Protein AF-A0A0F9BA37-F1 (afdb_monomer_lite)

pLDDT: mean 78.67, std 13.31, range [37.47, 93.56]

Organism: NCBI:txid412755

Sequence (59 aa):
MAKELNYMAIDKDGRFVAVITPNRPKEVAKETGKWIRQGLSVKRCTDDYVRQHFGDIVK

Structure (mmCIF, N/CA/C/O backbone):
data_AF-A0A0F9BA37-F1
#
_entry.id   AF-A0A0F9BA37-F1
#
loop_
_atom_site.group_PDB
_atom_site.id
_atom_site.type_symbol
_atom_site.label_atom_id
_atom_site.label_alt_id
_atom_site.label_comp_id
_atom_site.label_asym_id
_atom_site.label_entity_id
_atom_site.label_seq_id
_atom_site.pdbx_PDB_ins_code
_atom_site.Cartn_x
_atom_site.Cartn_y
_atom_site.Cartn_z
_atom_site.occupancy
_atom_site.B_iso_or_equiv
_atom_site.auth_seq_id
_atom_site.auth_comp_id
_atom_site.auth_asym_id
_atom_site.auth_atom_id
_atom_site.pdbx_PDB_model_num
ATOM 1 N N . MET A 1 1 ? 13.889 -13.682 -11.495 1.00 43.00 1 MET A N 1
ATOM 2 C CA . MET A 1 1 ? 12.956 -12.547 -11.332 1.00 43.00 1 MET A CA 1
ATOM 3 C C . MET A 1 1 ? 13.038 -12.099 -9.883 1.00 43.00 1 MET A C 1
ATOM 5 O O . MET A 1 1 ? 12.842 -12.932 -9.006 1.00 43.00 1 MET A O 1
ATOM 9 N N . ALA A 1 2 ? 13.446 -10.857 -9.617 1.00 50.06 2 ALA A N 1
ATOM 10 C CA . ALA A 1 2 ? 13.416 -10.323 -8.257 1.00 50.06 2 ALA A CA 1
ATOM 11 C C . ALA A 1 2 ? 11.945 -10.189 -7.844 1.00 50.06 2 ALA A C 1
ATOM 13 O O . ALA A 1 2 ? 11.165 -9.635 -8.608 1.00 50.06 2 ALA A O 1
ATOM 14 N N . LYS A 1 3 ? 11.556 -10.746 -6.693 1.00 54.28 3 LYS A N 1
ATOM 15 C CA . LYS A 1 3 ? 10.208 -10.546 -6.147 1.00 54.28 3 LYS A CA 1
ATOM 16 C C . LYS A 1 3 ? 10.073 -9.058 -5.824 1.00 54.28 3 LYS A C 1
ATOM 18 O O . LYS A 1 3 ? 10.724 -8.599 -4.883 1.00 54.28 3 LYS A O 1
ATOM 23 N N . GLU A 1 4 ? 9.304 -8.305 -6.605 1.00 59.34 4 GLU A N 1
ATOM 24 C CA . GLU A 1 4 ? 9.038 -6.906 -6.285 1.00 59.34 4 GLU A CA 1
ATOM 25 C C . GLU A 1 4 ? 8.178 -6.870 -5.013 1.00 59.34 4 GLU A C 1
ATOM 27 O O . GLU A 1 4 ? 7.145 -7.529 -4.891 1.00 59.34 4 GLU A O 1
ATOM 32 N N . LEU A 1 5 ? 8.680 -6.187 -3.981 1.00 69.31 5 LEU A N 1
ATOM 33 C CA . LEU A 1 5 ? 7.988 -6.063 -2.701 1.00 69.31 5 LEU A CA 1
ATOM 34 C C . LEU A 1 5 ? 7.038 -4.866 -2.771 1.00 69.31 5 LEU A C 1
ATOM 36 O O . LEU A 1 5 ? 7.461 -3.723 -2.602 1.00 69.31 5 LEU A O 1
ATOM 40 N N . ASN A 1 6 ? 5.755 -5.132 -2.998 1.00 81.00 6 ASN A N 1
ATOM 41 C CA . ASN A 1 6 ? 4.705 -4.117 -3.012 1.00 81.00 6 ASN A CA 1
ATOM 42 C C . ASN A 1 6 ? 4.302 -3.712 -1.591 1.00 81.00 6 ASN A C 1
ATOM 44 O O . ASN A 1 6 ? 4.441 -4.479 -0.631 1.00 81.00 6 ASN A O 1
ATOM 48 N N . TYR A 1 7 ? 3.748 -2.509 -1.458 1.00 85.94 7 TYR A N 1
ATOM 49 C CA . TYR A 1 7 ? 3.162 -2.017 -0.213 1.00 85.94 7 TYR A CA 1
ATOM 50 C C . TYR A 1 7 ? 1.667 -1.819 -0.399 1.00 85.94 7 TYR A C 1
ATOM 52 O O . TYR A 1 7 ? 1.251 -1.180 -1.358 1.00 85.94 7 TYR A O 1
ATOM 60 N N . MET A 1 8 ? 0.872 -2.323 0.537 1.00 88.31 8 MET A N 1
ATOM 61 C CA . MET A 1 8 ? -0.578 -2.170 0.549 1.00 88.31 8 MET A CA 1
ATOM 62 C C . MET A 1 8 ? -1.063 -1.400 1.770 1.00 88.31 8 MET A C 1
ATOM 64 O O . MET A 1 8 ? -0.507 -1.544 2.860 1.00 88.31 8 MET A O 1
ATOM 68 N N . ALA A 1 9 ? -2.124 -0.628 1.574 1.00 89.69 9 ALA A N 1
ATOM 69 C CA . ALA A 1 9 ? -2.895 0.047 2.600 1.00 89.69 9 ALA A CA 1
ATOM 70 C C . ALA A 1 9 ? -4.140 -0.772 2.944 1.00 89.69 9 ALA A C 1
ATOM 72 O O . ALA A 1 9 ? -4.850 -1.236 2.050 1.00 89.69 9 ALA A O 1
ATOM 73 N N . ILE A 1 10 ? -4.414 -0.917 4.234 1.00 89.00 10 ILE A N 1
ATOM 74 C CA . ILE A 1 10 ? -5.551 -1.659 4.777 1.00 89.00 10 ILE A CA 1
ATOM 75 C C . ILE A 1 10 ? -6.275 -0.754 5.773 1.00 89.00 10 ILE A C 1
ATOM 77 O O . ILE A 1 10 ? -5.630 -0.107 6.599 1.00 89.00 10 ILE A O 1
ATOM 81 N N . ASP A 1 11 ? -7.598 -0.688 5.700 1.00 89.06 11 ASP A N 1
ATOM 82 C CA . ASP A 1 11 ? -8.418 0.043 6.658 1.00 89.06 11 ASP A CA 1
ATOM 83 C C . ASP A 1 11 ? -8.543 -0.692 8.007 1.00 89.06 11 ASP A C 1
ATOM 85 O O . ASP A 1 11 ? -8.046 -1.803 8.210 1.00 89.06 11 ASP A O 1
ATOM 89 N N . LYS A 1 12 ? -9.219 -0.045 8.958 1.00 86.94 12 LYS A N 1
ATOM 90 C CA . LYS A 1 12 ? -9.470 -0.586 10.302 1.00 86.94 12 LYS A CA 1
ATOM 91 C C . LYS A 1 12 ? -10.336 -1.853 10.318 1.00 86.94 12 LYS A C 1
ATOM 93 O O . LYS A 1 12 ? -10.269 -2.611 11.278 1.00 86.94 12 LYS A O 1
ATOM 98 N N . ASP A 1 13 ? -11.136 -2.067 9.277 1.00 87.81 13 ASP A N 1
ATOM 99 C CA . ASP A 1 13 ? -12.026 -3.218 9.120 1.00 87.81 13 ASP A CA 1
ATOM 100 C C . ASP A 1 13 ? -11.301 -4.382 8.414 1.00 87.81 13 ASP A C 1
ATOM 102 O O . ASP A 1 13 ? -11.903 -5.408 8.102 1.00 87.81 13 ASP A O 1
ATOM 106 N N . GLY A 1 14 ? -9.997 -4.234 8.150 1.00 83.12 14 GLY A N 1
ATOM 107 C CA . GLY A 1 14 ? -9.186 -5.225 7.452 1.00 83.12 14 GLY A CA 1
ATOM 108 C C . GLY A 1 14 ? -9.382 -5.217 5.937 1.00 83.12 14 GLY A C 1
ATOM 109 O O . GLY A 1 14 ? -8.861 -6.103 5.257 1.00 83.12 14 GLY A O 1
ATOM 110 N N . ARG A 1 15 ? -10.102 -4.233 5.386 1.00 83.94 15 ARG A N 1
ATOM 111 C CA . ARG A 1 15 ? -10.322 -4.103 3.946 1.00 83.94 15 ARG A CA 1
ATOM 112 C C . ARG A 1 15 ? -9.133 -3.425 3.305 1.00 83.94 15 ARG A C 1
ATOM 114 O O . ARG A 1 15 ? -8.618 -2.416 3.779 1.00 83.94 15 ARG A O 1
ATOM 121 N N . PHE A 1 16 ? -8.707 -3.977 2.188 1.00 80.44 16 PHE A N 1
ATOM 122 C CA . PHE A 1 16 ? -7.684 -3.356 1.374 1.00 80.44 16 PHE A CA 1
ATOM 123 C C . PHE A 1 16 ? -8.194 -2.044 0.755 1.00 80.44 16 PHE A C 1
ATOM 125 O O . PHE A 1 16 ? -9.337 -1.970 0.307 1.00 80.44 16 PHE A O 1
ATOM 132 N N . VAL A 1 17 ? -7.321 -1.037 0.681 1.00 83.81 17 VAL A N 1
ATOM 133 C CA . VAL A 1 17 ? -7.628 0.296 0.137 1.00 83.81 17 VAL A CA 1
ATOM 134 C C . VAL A 1 17 ? -6.770 0.644 -1.083 1.00 83.81 17 VAL A C 1
ATOM 136 O O . VAL A 1 17 ? -7.288 1.202 -2.045 1.00 83.81 17 VAL A O 1
ATOM 139 N N . ALA A 1 18 ? -5.465 0.349 -1.062 1.00 83.75 18 ALA A N 1
ATOM 140 C CA . ALA A 1 18 ? -4.544 0.737 -2.136 1.00 83.75 18 ALA A CA 1
ATOM 141 C C . ALA A 1 18 ? -3.260 -0.107 -2.142 1.00 83.75 18 ALA A C 1
ATOM 143 O O . ALA A 1 18 ? -2.860 -0.622 -1.101 1.00 83.75 18 ALA A O 1
ATOM 144 N N . VAL A 1 19 ? -2.583 -0.204 -3.293 1.00 85.69 19 VAL A N 1
ATOM 145 C CA . VAL A 1 19 ? -1.248 -0.814 -3.438 1.00 85.69 19 VAL A CA 1
ATOM 146 C C . VAL A 1 19 ? -0.309 0.130 -4.184 1.00 85.69 19 VAL A C 1
ATOM 148 O O . VAL A 1 19 ? 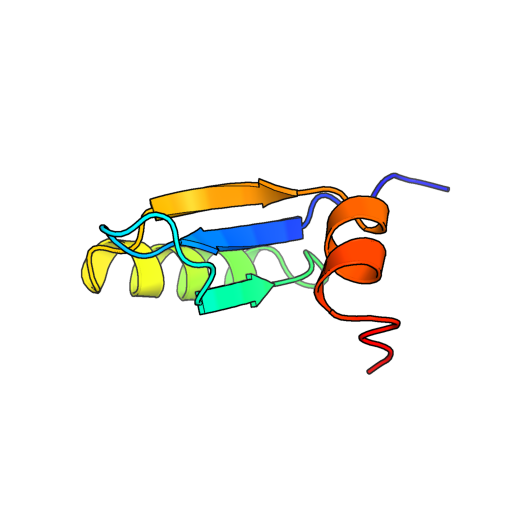-0.735 0.869 -5.069 1.00 85.69 19 VAL A O 1
ATOM 151 N N . ILE A 1 20 ? 0.974 0.106 -3.829 1.00 83.12 20 ILE A N 1
ATOM 152 C CA . ILE A 1 20 ? 2.044 0.788 -4.551 1.00 83.12 20 ILE A CA 1
ATOM 153 C C . ILE A 1 20 ? 3.209 -0.168 -4.813 1.00 83.12 20 ILE A C 1
ATOM 155 O O . ILE A 1 20 ? 3.740 -0.805 -3.897 1.00 83.12 20 ILE A O 1
ATOM 159 N N . THR A 1 21 ? 3.609 -0.236 -6.080 1.00 78.38 21 THR A N 1
ATOM 160 C CA . THR A 1 21 ? 4.755 -1.018 -6.554 1.00 78.38 21 THR A CA 1
ATOM 161 C C . THR A 1 21 ? 6.036 -0.193 -6.449 1.00 78.38 21 THR A C 1
ATOM 163 O O . THR A 1 21 ? 6.026 0.993 -6.803 1.00 78.38 21 THR A O 1
ATOM 166 N N . PRO A 1 22 ? 7.149 -0.766 -5.954 1.00 70.06 22 PRO A N 1
ATOM 167 C CA . PRO A 1 22 ? 8.363 -0.035 -5.606 1.00 70.06 22 PRO A CA 1
ATOM 168 C C . PRO A 1 22 ? 9.209 0.340 -6.831 1.00 70.06 22 PRO A C 1
ATOM 170 O O . PRO A 1 22 ? 10.409 0.108 -6.862 1.00 70.06 22 PRO A O 1
ATOM 173 N N . ASN A 1 23 ? 8.619 1.007 -7.820 1.00 68.88 23 ASN A N 1
ATOM 174 C CA . ASN A 1 23 ? 9.378 1.545 -8.946 1.00 68.88 23 ASN A CA 1
ATOM 175 C C . ASN A 1 23 ? 10.151 2.820 -8.571 1.00 68.88 23 ASN A C 1
ATOM 177 O O . ASN A 1 23 ? 11.128 3.161 -9.236 1.00 68.88 23 ASN A O 1
ATOM 181 N N . ARG A 1 24 ? 9.753 3.522 -7.493 1.00 72.25 24 ARG A N 1
ATOM 182 C CA . ARG A 1 24 ? 10.459 4.698 -6.951 1.00 72.25 24 ARG A CA 1
ATOM 183 C C . ARG A 1 24 ? 10.373 4.773 -5.416 1.00 72.25 24 ARG A C 1
ATOM 185 O O . ARG A 1 24 ? 9.316 5.120 -4.886 1.00 72.25 24 ARG A O 1
ATOM 192 N N . PRO A 1 25 ? 11.472 4.560 -4.666 1.00 76.12 25 PRO A N 1
ATOM 193 C CA . PRO A 1 25 ? 11.434 4.485 -3.198 1.00 76.12 25 PRO A CA 1
ATOM 194 C C . PRO A 1 25 ? 10.960 5.781 -2.517 1.00 76.12 25 PRO A C 1
ATOM 196 O O . PRO A 1 25 ? 10.293 5.729 -1.485 1.00 76.12 25 PRO A O 1
ATOM 199 N N . LYS A 1 26 ? 11.236 6.953 -3.110 1.00 81.88 26 LYS A N 1
ATOM 200 C CA . LYS A 1 26 ? 10.738 8.245 -2.599 1.00 81.88 26 LYS A CA 1
ATOM 201 C C . LYS A 1 26 ? 9.213 8.370 -2.696 1.00 81.88 26 LYS A C 1
ATOM 203 O O . LYS A 1 26 ? 8.596 8.942 -1.800 1.00 81.88 26 LYS A O 1
ATOM 208 N N . GLU A 1 27 ? 8.607 7.842 -3.759 1.00 81.62 27 GLU A N 1
ATOM 209 C CA . GLU A 1 27 ? 7.148 7.864 -3.935 1.00 81.62 27 GLU A CA 1
ATOM 210 C C . GLU A 1 27 ? 6.474 6.885 -2.971 1.00 81.62 27 GLU A C 1
ATOM 212 O O . GLU A 1 27 ? 5.506 7.253 -2.310 1.00 81.62 27 GLU A O 1
ATOM 217 N N . VAL A 1 28 ? 7.064 5.699 -2.779 1.00 84.12 28 VAL A N 1
ATOM 218 C CA . VAL A 1 28 ? 6.606 4.720 -1.778 1.00 84.12 28 VAL A CA 1
ATOM 219 C C . VAL A 1 28 ? 6.585 5.325 -0.375 1.00 84.12 28 VAL A C 1
ATOM 221 O O . VAL A 1 28 ? 5.570 5.238 0.314 1.00 84.12 28 VAL A O 1
ATOM 224 N N . ALA A 1 29 ? 7.665 5.984 0.054 1.00 85.25 29 ALA A N 1
ATOM 225 C CA . ALA A 1 29 ? 7.722 6.611 1.377 1.00 85.25 29 ALA A CA 1
ATOM 226 C C . ALA A 1 29 ? 6.667 7.722 1.541 1.00 85.25 29 ALA A C 1
ATOM 228 O O . ALA A 1 29 ? 6.045 7.853 2.596 1.00 85.25 29 ALA A O 1
ATOM 229 N N . LYS A 1 30 ? 6.426 8.507 0.483 1.00 89.25 30 LYS A N 1
ATOM 230 C CA . LYS A 1 30 ? 5.421 9.575 0.486 1.00 89.25 30 LYS A CA 1
ATOM 231 C C .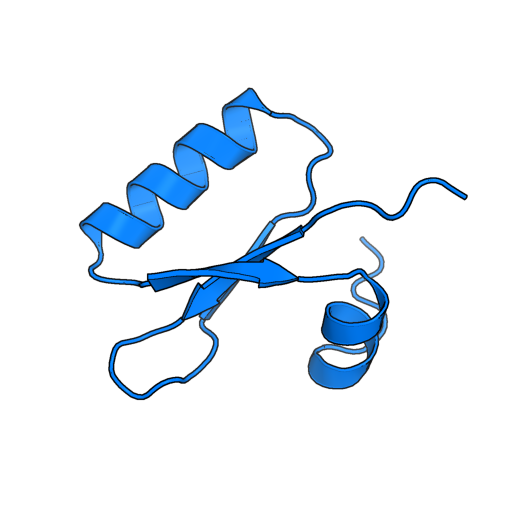 LYS A 1 30 ? 4.000 9.022 0.610 1.00 89.25 30 LYS A C 1
ATOM 233 O O . LYS A 1 30 ? 3.240 9.525 1.436 1.00 89.25 30 LYS A O 1
ATOM 238 N N . GLU A 1 31 ? 3.649 8.011 -0.181 1.00 88.75 31 GLU A N 1
ATOM 239 C CA . GLU A 1 31 ? 2.304 7.421 -0.175 1.00 88.75 31 GLU A CA 1
ATOM 240 C C . GLU A 1 31 ? 2.038 6.624 1.102 1.00 88.75 31 GLU A C 1
ATOM 242 O O . GLU A 1 31 ? 1.021 6.844 1.757 1.00 88.75 31 GLU A O 1
ATOM 247 N N . THR A 1 32 ? 2.98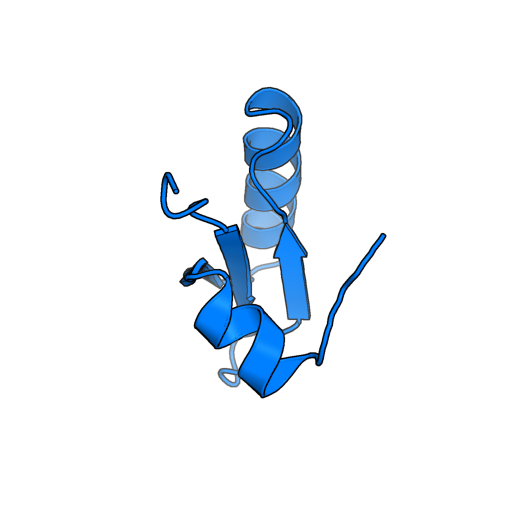9 5.805 1.554 1.00 87.88 32 THR A N 1
ATOM 248 C CA . THR A 1 32 ? 2.851 5.085 2.833 1.00 87.88 32 THR A CA 1
ATOM 249 C C . THR A 1 32 ? 2.702 6.046 4.016 1.00 87.88 32 THR A C 1
ATOM 251 O O . THR A 1 32 ? 1.851 5.835 4.878 1.00 87.88 32 THR A O 1
ATOM 254 N N . GLY A 1 33 ? 3.427 7.171 4.023 1.00 91.56 33 GLY A N 1
ATOM 255 C CA . GLY A 1 33 ? 3.251 8.231 5.019 1.00 91.56 33 GLY A CA 1
ATOM 256 C C . GLY A 1 33 ? 1.907 8.971 4.938 1.00 91.56 33 GLY A C 1
ATOM 257 O O . GLY A 1 33 ? 1.466 9.550 5.934 1.00 91.56 33 GLY A O 1
ATOM 258 N N . LYS A 1 34 ? 1.232 8.992 3.782 1.00 92.50 34 LYS A N 1
ATOM 259 C CA . LYS A 1 34 ? -0.153 9.490 3.675 1.00 92.50 34 LYS A CA 1
ATOM 260 C C . LYS A 1 34 ? -1.139 8.478 4.247 1.00 92.50 34 LYS A C 1
ATOM 262 O O . LYS A 1 34 ? -1.989 8.871 5.038 1.00 92.50 34 LYS A O 1
ATOM 267 N N . TRP A 1 35 ? -0.989 7.200 3.905 1.00 93.44 35 TRP A N 1
ATOM 268 C CA . TRP A 1 35 ? -1.850 6.123 4.397 1.00 93.44 35 TRP A CA 1
ATOM 269 C C . TRP A 1 35 ? -1.834 6.031 5.922 1.00 93.44 35 TRP A C 1
ATOM 271 O O . TRP A 1 35 ? -2.893 6.020 6.543 1.00 93.44 35 TRP A O 1
ATOM 281 N N . ILE A 1 36 ? -0.650 6.097 6.537 1.00 90.12 36 ILE A N 1
ATOM 282 C CA . ILE A 1 36 ? -0.516 6.108 8.003 1.00 90.12 36 ILE A CA 1
ATOM 283 C C . ILE A 1 36 ? -1.254 7.308 8.615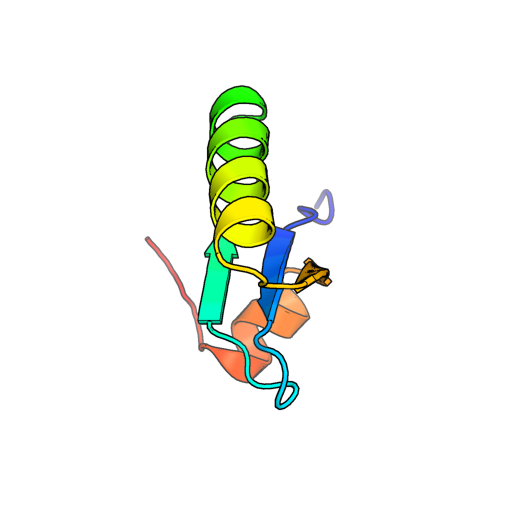 1.00 90.12 36 ILE A C 1
ATOM 285 O O . ILE A 1 36 ? -1.975 7.153 9.597 1.00 90.12 36 ILE A O 1
ATOM 289 N N . ARG A 1 37 ? -1.141 8.503 8.015 1.00 93.56 37 ARG A N 1
ATOM 290 C CA . ARG A 1 37 ? -1.864 9.706 8.475 1.00 93.56 37 ARG A CA 1
ATOM 291 C C . ARG A 1 37 ? -3.383 9.606 8.314 1.00 93.56 37 ARG A C 1
ATOM 293 O O . ARG A 1 37 ? -4.104 10.262 9.053 1.00 93.56 37 ARG A O 1
ATOM 300 N N . GLN A 1 38 ? -3.861 8.790 7.378 1.00 91.69 38 GLN A N 1
ATOM 301 C CA . GLN A 1 38 ? -5.281 8.478 7.190 1.00 91.69 38 GLN A CA 1
ATOM 302 C C . GLN A 1 38 ? -5.780 7.371 8.136 1.00 91.69 38 GLN A C 1
ATOM 304 O O . GLN A 1 38 ? -6.947 6.997 8.069 1.00 91.69 38 GLN A O 1
ATOM 309 N N . GLY A 1 39 ? -4.917 6.841 9.011 1.00 91.62 39 GLY A N 1
ATOM 310 C CA . GLY A 1 39 ? -5.253 5.739 9.913 1.00 91.62 39 GLY A CA 1
ATOM 311 C C . GLY A 1 39 ? -5.272 4.370 9.231 1.00 91.62 39 GLY A C 1
ATOM 312 O O . GLY A 1 39 ? -5.831 3.424 9.781 1.00 91.62 39 GLY A O 1
ATOM 313 N N . LEU A 1 40 ? -4.677 4.250 8.042 1.00 92.69 40 LEU A N 1
ATOM 314 C CA . LEU A 1 40 ? -4.543 2.981 7.337 1.00 92.69 40 LEU A CA 1
ATOM 315 C C . LEU A 1 40 ? -3.300 2.230 7.827 1.00 92.69 40 LEU A C 1
ATOM 317 O O . LEU A 1 40 ? -2.237 2.809 8.064 1.00 92.69 40 LEU A O 1
ATOM 321 N N . SER A 1 41 ? -3.423 0.913 7.922 1.00 90.38 41 SER A N 1
ATOM 322 C CA . SER A 1 41 ? -2.311 0.003 8.177 1.00 90.38 41 SER A CA 1
ATOM 323 C C . SER A 1 41 ? -1.550 -0.280 6.888 1.00 90.38 41 SER A C 1
ATOM 325 O O . SER A 1 41 ? -2.152 -0.592 5.864 1.00 90.38 41 SER A O 1
ATOM 327 N N . VAL A 1 42 ? -0.219 -0.229 6.940 1.00 89.00 42 VAL A N 1
ATOM 328 C CA . VAL A 1 42 ? 0.640 -0.526 5.785 1.00 89.00 42 VAL A CA 1
ATOM 329 C C . VAL A 1 42 ? 1.254 -1.915 5.940 1.00 89.00 42 VAL A C 1
ATOM 331 O O . VAL A 1 42 ? 1.923 -2.192 6.935 1.00 89.00 42 VAL A O 1
ATOM 334 N N . LYS A 1 43 ? 1.061 -2.793 4.951 1.00 87.31 43 LYS A N 1
ATOM 335 C CA . LYS A 1 43 ? 1.654 -4.142 4.907 1.00 87.31 43 LYS A CA 1
ATOM 336 C C . LYS A 1 43 ? 2.425 -4.363 3.610 1.00 87.31 43 LYS A C 1
ATOM 338 O O . LYS A 1 43 ? 2.144 -3.728 2.599 1.00 87.31 43 LYS A O 1
ATOM 343 N N . ARG A 1 44 ? 3.398 -5.276 3.626 1.00 85.06 44 ARG A N 1
ATOM 344 C CA . ARG A 1 44 ? 4.083 -5.728 2.404 1.00 85.06 44 ARG A CA 1
ATOM 345 C C . ARG A 1 44 ? 3.291 -6.859 1.747 1.00 85.06 44 ARG A C 1
ATOM 347 O O . ARG A 1 44 ? 2.780 -7.721 2.458 1.00 85.06 44 ARG A O 1
ATOM 354 N N . CYS A 1 45 ? 3.214 -6.864 0.421 1.00 80.44 45 CYS A N 1
ATOM 355 C CA . CYS A 1 45 ? 2.623 -7.941 -0.379 1.00 80.44 45 CYS A CA 1
ATOM 356 C C . CYS A 1 45 ? 3.522 -8.315 -1.561 1.00 80.44 45 CYS A C 1
ATOM 358 O O . CYS A 1 45 ? 4.366 -7.533 -1.997 1.00 80.44 45 CYS A O 1
ATOM 360 N N . THR A 1 46 ? 3.346 -9.537 -2.059 1.00 81.50 46 THR A N 1
ATOM 361 C CA . THR A 1 46 ? 3.984 -10.026 -3.287 1.00 81.50 46 THR A CA 1
ATOM 362 C C . THR A 1 46 ? 3.145 -9.668 -4.509 1.00 81.50 46 THR A C 1
ATOM 364 O O . THR A 1 46 ? 1.941 -9.440 -4.389 1.00 81.50 46 THR A O 1
ATOM 367 N N . ASP A 1 47 ? 3.758 -9.674 -5.692 1.00 77.62 47 ASP A N 1
ATOM 368 C CA . ASP A 1 47 ? 3.035 -9.529 -6.964 1.00 77.62 47 ASP A CA 1
ATOM 369 C C . ASP A 1 47 ? 1.927 -10.577 -7.123 1.00 77.62 47 ASP A C 1
ATOM 371 O O . ASP A 1 47 ? 0.836 -10.242 -7.567 1.00 77.62 47 ASP A O 1
ATOM 375 N N . ASP A 1 48 ? 2.164 -11.823 -6.695 1.00 78.06 48 ASP A N 1
ATOM 376 C CA . ASP A 1 48 ? 1.153 -12.889 -6.750 1.00 78.06 48 ASP A CA 1
ATOM 377 C C . ASP A 1 48 ? -0.086 -12.547 -5.918 1.00 78.06 48 ASP A C 1
ATOM 379 O O . ASP A 1 48 ? -1.209 -12.764 -6.366 1.00 78.06 48 ASP A O 1
ATOM 383 N N . TYR A 1 49 ? 0.107 -11.972 -4.726 1.00 77.88 49 TYR A N 1
ATOM 384 C CA . TYR A 1 49 ? -1.000 -11.519 -3.887 1.00 77.88 49 TYR A CA 1
ATOM 385 C C . TYR A 1 49 ? -1.777 -10.395 -4.577 1.00 77.88 49 TYR A C 1
ATOM 387 O O . TYR A 1 49 ? -3.005 -10.403 -4.593 1.00 77.88 49 TYR A O 1
ATOM 395 N N . VAL A 1 50 ? -1.070 -9.449 -5.200 1.00 75.19 50 VAL A N 1
ATOM 396 C CA . VAL A 1 50 ? -1.710 -8.372 -5.962 1.00 75.19 50 VAL A CA 1
ATOM 397 C C . VAL A 1 50 ? -2.497 -8.950 -7.144 1.00 75.19 50 VAL A C 1
ATOM 399 O O . VAL A 1 50 ? -3.673 -8.642 -7.300 1.00 75.19 50 VAL A O 1
ATOM 402 N N . ARG A 1 51 ? -1.913 -9.862 -7.923 1.00 75.56 51 ARG A N 1
ATOM 403 C CA . ARG A 1 51 ? -2.589 -10.494 -9.065 1.00 75.56 51 ARG A CA 1
ATOM 404 C C . ARG A 1 51 ? -3.821 -11.298 -8.669 1.00 75.56 51 ARG A C 1
ATOM 406 O O . ARG A 1 51 ? -4.844 -11.215 -9.339 1.00 75.56 51 ARG A O 1
ATOM 413 N N . GLN A 1 52 ? -3.747 -12.055 -7.578 1.00 78.75 52 GLN A N 1
ATOM 414 C CA . GLN A 1 52 ? -4.872 -12.862 -7.096 1.00 78.75 52 GLN A CA 1
ATOM 415 C C . GLN A 1 52 ? -6.053 -12.009 -6.626 1.00 78.75 52 GLN A C 1
ATOM 417 O O . GLN A 1 52 ? -7.199 -12.420 -6.788 1.00 78.75 52 GLN A O 1
ATOM 422 N N . HIS A 1 53 ? -5.786 -10.835 -6.051 1.00 74.62 53 HIS A N 1
ATOM 423 C CA . HIS A 1 53 ? -6.823 -9.986 -5.464 1.00 74.62 53 HIS A CA 1
ATOM 424 C C . HIS A 1 53 ? -7.285 -8.833 -6.365 1.00 74.62 53 HIS A C 1
ATOM 426 O O . HIS A 1 53 ? -8.404 -8.355 -6.190 1.00 74.62 53 HIS A O 1
ATOM 432 N N . PHE A 1 54 ? -6.469 -8.405 -7.331 1.00 66.81 54 PHE A N 1
ATOM 433 C CA . PHE A 1 54 ? -6.755 -7.263 -8.209 1.00 66.81 54 PHE A CA 1
ATOM 434 C C . PHE A 1 54 ? -6.722 -7.599 -9.705 1.00 66.81 54 PHE A C 1
ATOM 436 O O . PHE A 1 54 ? -6.967 -6.719 -10.528 1.00 66.81 54 PHE A O 1
ATOM 443 N N . GLY A 1 55 ? -6.437 -8.853 -10.065 1.00 64.06 55 GLY A N 1
ATOM 444 C CA . GLY A 1 55 ? -6.128 -9.233 -11.440 1.00 64.06 55 GLY A CA 1
ATOM 445 C C . GLY A 1 55 ? -4.761 -8.707 -11.870 1.00 64.06 55 GLY A C 1
ATOM 446 O O . GLY A 1 55 ? -3.982 -8.189 -11.067 1.00 64.06 55 GLY A O 1
ATOM 447 N N . ASP A 1 56 ? -4.449 -8.825 -13.155 1.00 61.41 56 ASP A N 1
ATOM 448 C CA . ASP A 1 56 ? -3.299 -8.134 -13.724 1.00 61.41 56 ASP A CA 1
ATOM 449 C C . ASP A 1 56 ? -3.539 -6.617 -13.637 1.00 61.41 56 ASP A C 1
ATOM 451 O O . ASP A 1 56 ? -4.095 -6.011 -14.552 1.00 61.41 56 ASP A O 1
ATOM 455 N N . ILE A 1 57 ? -3.099 -5.979 -12.541 1.00 57.69 57 ILE A N 1
ATOM 456 C CA . ILE A 1 57 ? -2.798 -4.540 -12.531 1.00 57.69 57 ILE A CA 1
ATOM 457 C C . ILE A 1 57 ? -1.544 -4.367 -13.397 1.00 57.69 57 ILE A C 1
ATOM 459 O O . ILE A 1 57 ? -0.432 -4.127 -12.926 1.00 57.69 57 ILE A O 1
ATOM 463 N N . VAL A 1 58 ? -1.723 -4.582 -14.693 1.00 43.75 58 VAL A N 1
ATOM 464 C CA . VAL A 1 58 ? -0.823 -4.101 -15.721 1.00 43.75 58 VAL A CA 1
ATOM 465 C C . VAL A 1 58 ? -1.195 -2.641 -15.923 1.00 43.75 58 VAL A C 1
ATOM 467 O O . VAL A 1 58 ? -2.363 -2.284 -16.062 1.00 43.75 58 VAL A O 1
ATOM 470 N N . LYS A 1 59 ? -0.161 -1.818 -15.818 1.00 37.47 59 LYS A N 1
ATOM 471 C CA . LYS A 1 59 ? -0.161 -0.376 -16.028 1.00 37.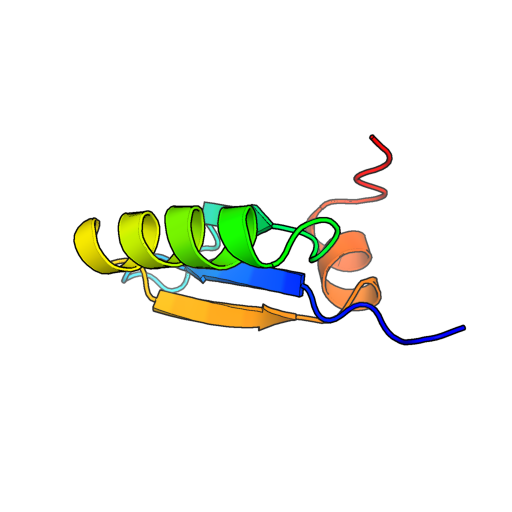47 59 LYS A CA 1
ATOM 472 C C . LYS A 1 59 ? -0.876 0.048 -17.309 1.00 37.47 59 LYS A C 1
ATOM 474 O O . LYS A 1 59 ? -0.667 -0.636 -18.335 1.00 37.47 59 LYS A O 1
#

Secondary structure (DSSP, 8-state):
-----EEEEE-TTS-EEEEE-SS-HHHHHHHHHHHHHTTPEEEEE-HHHHHHHH-----

Foldseek 3Di:
DPFFWKKWWAAPVRHTDDIDTPPDVVVVVVVV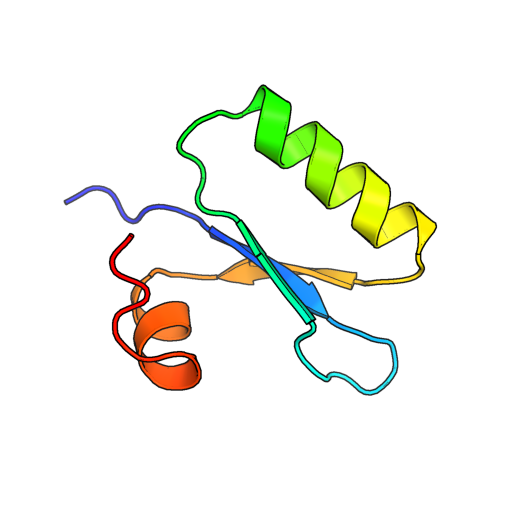VVSVVVVTDIDIDTPVVCCVVPNPPPD

Radius of gyration: 11.34 Å; chains: 1; bounding box: 25×23×26 Å